Protein AF-A0A0F3HMU3-F1 (afdb_monomer)

Nearest PDB structures (foldseek):
  3niw-assembly1_A  TM=9.722E-01  e=1.508E-02  Bacteroides thetaiotaomicron
  3r4c-assembly1_A  TM=9.151E-01  e=2.647E-02  Bacteroides thetaiotaomicron
  1ymq-assembly1_A  TM=9.120E-01  e=5.737E-02  Bacteroides thetaiotaomicron VPI-5482
  2rav-assembly1_A  TM=9.153E-01  e=9.387E-02  Bacteroides thetaiotaomicron VPI-5482
  3fzq-assembly2_B  TM=8.519E-01  e=5.077E-01  Clostridioides difficile 630

Structure (mmCIF, N/CA/C/O backbone):
data_AF-A0A0F3HMU3-F1
#
_entry.id   AF-A0A0F3HMU3-F1
#
loop_
_atom_site.group_PDB
_atom_site.id
_atom_site.type_symbol
_atom_site.label_atom_id
_atom_site.label_alt_id
_atom_site.label_comp_id
_atom_site.label_asym_id
_atom_site.label_entity_id
_atom_site.label_seq_id
_atom_site.pdbx_PDB_ins_code
_atom_site.Cartn_x
_atom_site.Cartn_y
_atom_site.Cartn_z
_atom_site.occupancy
_atom_site.B_iso_or_equiv
_atom_site.auth_seq_id
_atom_site.auth_comp_id
_atom_site.auth_asym_id
_atom_site.auth_atom_id
_atom_site.pdbx_PDB_model_num
ATOM 1 N N . MET A 1 1 ? -9.778 6.532 -5.464 1.00 79.56 1 MET A N 1
ATOM 2 C CA . MET A 1 1 ? -9.434 5.309 -6.223 1.00 79.56 1 MET A CA 1
ATOM 3 C C . MET A 1 1 ? -9.412 4.084 -5.315 1.00 79.56 1 MET A C 1
ATOM 5 O O . MET A 1 1 ? -10.219 3.204 -5.557 1.00 79.56 1 MET A O 1
ATOM 9 N N . LEU A 1 2 ? -8.635 4.075 -4.223 1.00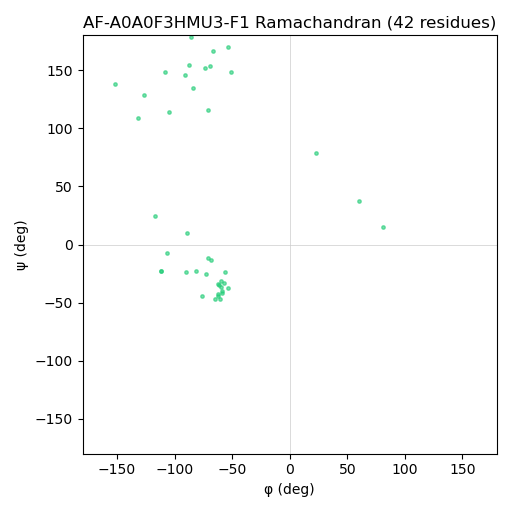 85.19 2 LEU A N 1
ATOM 10 C CA . LEU A 1 2 ? -8.544 2.942 -3.276 1.00 85.19 2 LEU A CA 1
ATOM 11 C C . LEU A 1 2 ? -9.895 2.451 -2.709 1.00 85.19 2 LEU A C 1
ATOM 13 O O . LEU A 1 2 ? -10.121 1.256 -2.601 1.00 85.19 2 LEU A O 1
ATOM 17 N N . LYS A 1 3 ? -10.847 3.3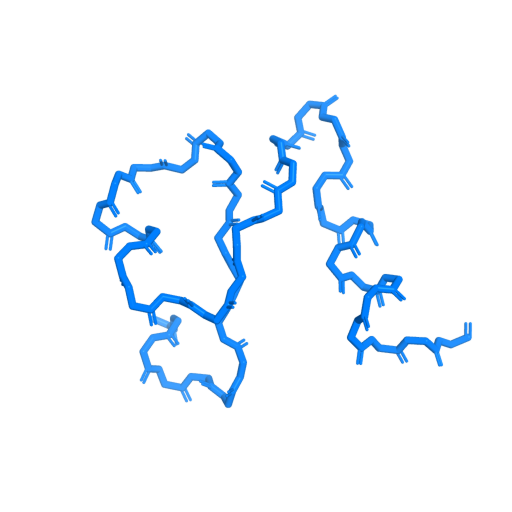54 -2.431 1.00 83.19 3 LYS A N 1
ATOM 18 C CA . LYS A 1 3 ? -12.195 2.982 -1.945 1.00 83.19 3 LYS A CA 1
ATOM 19 C C . LYS A 1 3 ? -13.076 2.258 -2.977 1.00 83.19 3 LYS A C 1
ATOM 21 O O . LYS A 1 3 ? -14.139 1.767 -2.626 1.00 83.19 3 LYS A O 1
ATOM 26 N N . LYS A 1 4 ? -12.687 2.263 -4.256 1.00 88.75 4 LYS A N 1
ATOM 27 C CA . LYS A 1 4 ? -13.437 1.637 -5.359 1.00 88.75 4 LYS A CA 1
ATOM 28 C C . LYS A 1 4 ? -12.779 0.347 -5.863 1.00 88.75 4 LYS A C 1
ATOM 30 O O . LYS A 1 4 ? -13.343 -0.314 -6.725 1.00 88.75 4 LYS A O 1
ATOM 35 N N . THR A 1 5 ? -11.580 0.017 -5.385 1.00 90.31 5 THR A N 1
ATOM 36 C CA . THR A 1 5 ? -10.827 -1.173 -5.802 1.00 90.31 5 THR A CA 1
ATOM 37 C C . THR A 1 5 ? -11.151 -2.357 -4.902 1.00 90.31 5 THR A C 1
ATOM 39 O O . THR A 1 5 ? -11.316 -2.167 -3.701 1.00 90.31 5 THR A O 1
ATOM 42 N N . 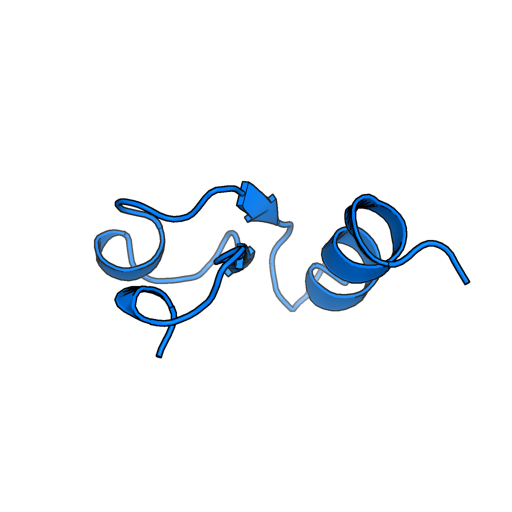GLY A 1 6 ? -11.166 -3.575 -5.453 1.00 92.19 6 GLY A N 1
ATOM 43 C CA . GLY A 1 6 ? -11.386 -4.792 -4.660 1.00 92.19 6 GLY A CA 1
ATOM 44 C C . GLY A 1 6 ? -10.316 -5.019 -3.586 1.00 92.19 6 GLY A C 1
ATOM 45 O O . GLY A 1 6 ? -10.633 -5.464 -2.491 1.00 92.19 6 GLY A O 1
ATOM 46 N N . ILE A 1 7 ? -9.063 -4.648 -3.872 1.00 93.12 7 ILE A N 1
ATOM 47 C CA . ILE A 1 7 ? -7.962 -4.649 -2.904 1.00 93.12 7 ILE A CA 1
ATOM 48 C C . ILE A 1 7 ? -7.248 -3.302 -3.005 1.00 93.12 7 ILE A C 1
ATOM 50 O O . ILE A 1 7 ? -6.584 -3.011 -3.999 1.00 93.12 7 ILE A O 1
ATOM 54 N N . GLY A 1 8 ? -7.409 -2.463 -1.984 1.00 95.75 8 GLY A N 1
ATOM 55 C CA . GLY A 1 8 ? -6.625 -1.240 -1.832 1.00 95.75 8 GLY A CA 1
ATOM 56 C C . GLY A 1 8 ? -5.291 -1.538 -1.152 1.00 95.75 8 GLY A C 1
ATOM 57 O O . GLY A 1 8 ? -5.269 -2.237 -0.138 1.00 95.75 8 GLY A O 1
ATOM 58 N N . VAL A 1 9 ? -4.199 -0.978 -1.678 1.00 96.25 9 VAL A N 1
ATOM 59 C CA . VAL A 1 9 ? -2.868 -1.027 -1.056 1.00 96.25 9 VAL A CA 1
ATOM 60 C C . VAL A 1 9 ? -2.316 0.390 -0.932 1.00 96.25 9 VAL A C 1
A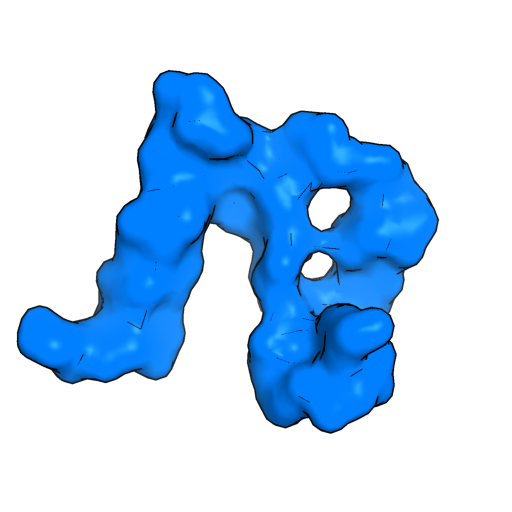TOM 62 O O . VAL A 1 9 ? -2.287 1.125 -1.918 1.00 96.25 9 VAL A O 1
ATOM 65 N N . ALA A 1 10 ? -1.870 0.773 0.264 1.00 97.69 10 ALA A N 1
ATOM 66 C CA . ALA A 1 10 ? -1.214 2.059 0.509 1.00 97.69 10 ALA A C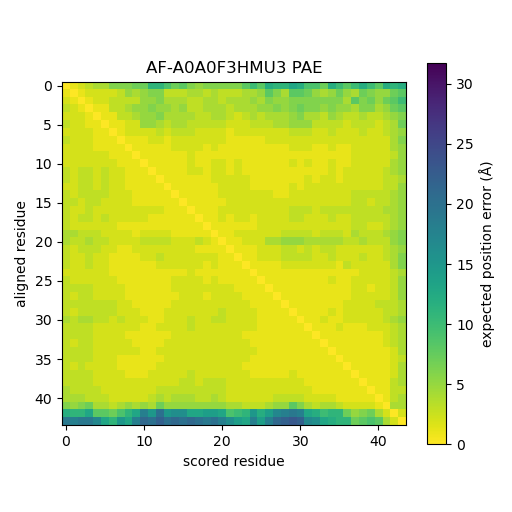A 1
ATOM 67 C C . ALA A 1 10 ? 0.285 1.877 0.758 1.00 97.69 10 ALA A C 1
ATOM 69 O O . ALA A 1 10 ? 0.707 0.876 1.325 1.00 97.69 10 ALA A O 1
ATOM 70 N N . MET A 1 11 ? 1.096 2.858 0.366 1.00 98.12 11 MET A N 1
ATOM 71 C CA . MET A 1 11 ? 2.531 2.874 0.673 1.00 98.12 11 MET A CA 1
ATOM 72 C C . MET A 1 11 ? 2.768 3.211 2.149 1.00 98.12 11 MET A C 1
ATOM 74 O O . MET A 1 11 ? 1.997 3.965 2.744 1.00 98.12 11 MET A O 1
ATOM 78 N N . GLY A 1 12 ? 3.870 2.736 2.731 1.00 97.88 12 GLY A N 1
ATOM 79 C CA . GLY A 1 12 ? 4.189 2.994 4.143 1.00 97.88 12 GLY A CA 1
ATOM 80 C C . GLY A 1 12 ? 4.326 4.484 4.475 1.00 97.88 12 GLY A C 1
ATOM 81 O O . GLY A 1 12 ? 3.854 4.953 5.514 1.00 97.88 12 GLY A O 1
ATOM 82 N N . ASN A 1 13 ? 4.887 5.252 3.540 1.00 98.12 13 ASN A N 1
ATOM 83 C CA . ASN A 1 13 ? 5.044 6.702 3.636 1.00 98.12 13 ASN A CA 1
ATOM 84 C C . ASN A 1 13 ? 3.851 7.499 3.087 1.00 98.12 13 ASN A C 1
ATOM 86 O O . ASN A 1 13 ? 3.952 8.716 2.948 1.00 98.12 13 ASN A O 1
ATOM 90 N N . ALA A 1 14 ? 2.730 6.850 2.765 1.00 97.50 14 ALA A N 1
ATOM 91 C CA . ALA A 1 14 ? 1.517 7.569 2.405 1.00 97.50 14 ALA A CA 1
ATOM 92 C C . ALA A 1 14 ? 0.923 8.302 3.631 1.00 97.50 14 ALA A C 1
ATOM 94 O O . ALA A 1 14 ? 1.114 7.851 4.769 1.00 97.50 14 ALA A O 1
ATOM 95 N N . PRO A 1 15 ? 0.170 9.398 3.418 1.00 97.38 15 PRO A N 1
ATOM 96 C CA . PRO A 1 15 ? -0.663 10.020 4.445 1.00 97.38 15 PRO A CA 1
ATOM 97 C C . PRO A 1 15 ? -1.577 9.013 5.149 1.00 97.38 15 PRO A C 1
ATOM 99 O O . PRO A 1 15 ? -2.024 8.038 4.540 1.00 97.38 15 PRO A O 1
ATOM 102 N N . GLN A 1 16 ? -1.877 9.254 6.430 1.00 96.31 16 GLN A N 1
ATOM 103 C CA . GLN A 1 16 ? -2.688 8.330 7.231 1.00 96.31 16 GLN A CA 1
ATOM 104 C C . GLN A 1 16 ? -4.078 8.108 6.623 1.00 96.31 16 GLN A C 1
ATOM 106 O O . GLN A 1 16 ? -4.491 6.966 6.477 1.00 96.31 16 GLN A O 1
ATOM 111 N N . GLU A 1 17 ? -4.707 9.163 6.106 1.00 94.94 17 GLU A N 1
ATOM 112 C CA . GLU A 1 17 ? -6.003 9.105 5.413 1.00 94.94 17 GLU A CA 1
ATOM 113 C C . GLU A 1 17 ? -6.052 8.141 4.211 1.00 94.94 17 GLU A C 1
ATOM 115 O O . GLU A 1 17 ? -7.128 7.679 3.833 1.00 94.94 17 GLU A O 1
ATOM 120 N N . LEU A 1 18 ? -4.903 7.830 3.595 1.00 93.25 18 LEU A N 1
ATOM 121 C CA . LEU A 1 18 ? -4.805 6.846 2.512 1.00 93.25 18 LEU A CA 1
ATOM 122 C C . LEU A 1 18 ? -4.530 5.434 3.024 1.00 93.25 18 LEU A C 1
ATOM 124 O O . LEU A 1 18 ? -4.823 4.473 2.318 1.00 93.25 18 LEU A O 1
ATOM 128 N N . LYS A 1 19 ? -3.94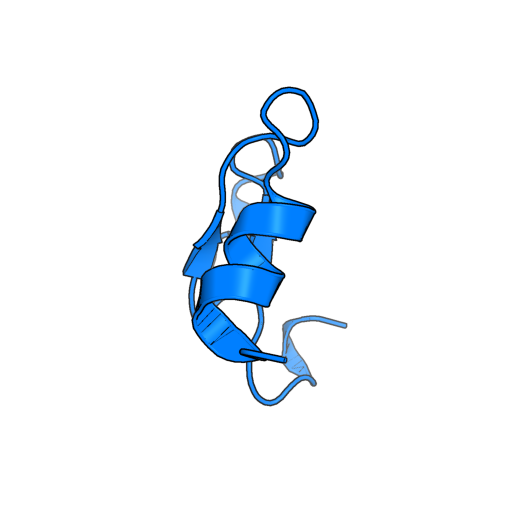6 5.311 4.217 1.00 95.06 19 LYS A N 1
ATOM 129 C CA . LYS A 1 19 ? -3.733 4.038 4.916 1.00 95.06 19 LYS A CA 1
ATOM 130 C C . LYS A 1 19 ? -5.000 3.585 5.645 1.00 95.06 19 LYS A C 1
ATOM 132 O O . LYS A 1 19 ? -5.188 2.394 5.880 1.00 95.06 19 LYS A O 1
ATOM 137 N N . ASP A 1 20 ? -5.890 4.517 5.952 1.00 94.31 20 ASP A N 1
ATOM 138 C CA . ASP A 1 20 ? -7.162 4.228 6.590 1.00 94.31 20 ASP A CA 1
ATOM 139 C C . ASP A 1 20 ? -8.101 3.512 5.607 1.00 94.31 20 ASP A C 1
ATOM 141 O O . ASP A 1 20 ? -8.517 4.048 4.577 1.00 94.31 20 ASP A O 1
ATOM 145 N N . GLY A 1 21 ? -8.444 2.265 5.930 1.00 88.69 21 GLY A N 1
ATOM 146 C CA . GLY A 1 21 ? -9.402 1.473 5.158 1.00 88.69 21 GLY A CA 1
ATOM 147 C C . GLY A 1 21 ? -8.839 0.794 3.906 1.00 88.69 21 GLY A C 1
ATOM 148 O O . GLY A 1 21 ? -9.623 0.342 3.072 1.00 88.69 21 GLY A O 1
ATOM 149 N N . VAL A 1 22 ? -7.513 0.697 3.756 1.00 95.06 22 VAL A N 1
ATOM 150 C CA . VAL A 1 22 ? -6.904 -0.209 2.766 1.00 95.06 22 VAL A CA 1
ATOM 151 C C . VAL A 1 22 ? -6.699 -1.604 3.349 1.00 95.06 22 VAL A C 1
ATOM 153 O O . VAL A 1 22 ? -6.548 -1.771 4.556 1.00 95.06 22 VAL A O 1
ATOM 156 N N . ALA A 1 23 ? -6.661 -2.616 2.485 1.00 94.75 23 ALA A N 1
ATOM 157 C CA . ALA A 1 23 ? -6.447 -4.001 2.897 1.00 94.75 23 ALA A CA 1
ATOM 158 C C . ALA A 1 23 ? -4.995 -4.265 3.323 1.00 94.75 23 ALA A C 1
ATOM 160 O O . ALA A 1 23 ? -4.726 -5.187 4.089 1.00 94.75 23 ALA A O 1
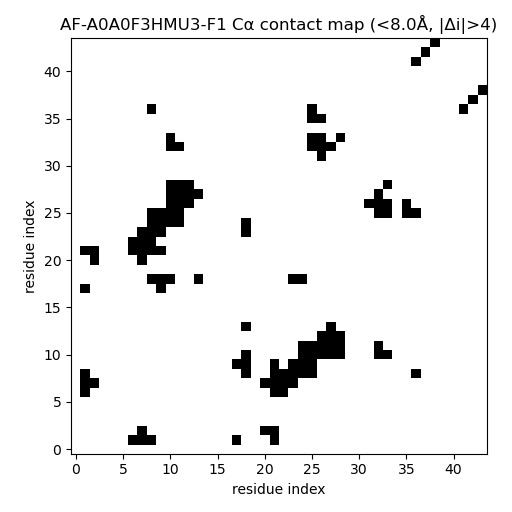ATOM 161 N N . PHE A 1 24 ? -4.049 -3.470 2.815 1.00 95.75 24 PHE A N 1
ATOM 162 C CA . PHE A 1 24 ? -2.633 -3.647 3.100 1.00 95.75 24 PHE A CA 1
ATOM 163 C C . PHE A 1 24 ? -1.866 -2.332 3.009 1.00 95.75 24 PHE A C 1
ATOM 165 O O . PHE A 1 24 ? -2.053 -1.550 2.076 1.00 95.75 24 PHE A O 1
ATOM 172 N N . VAL A 1 25 ? -0.957 -2.116 3.957 1.00 97.38 25 VAL A N 1
ATOM 173 C CA . VAL A 1 25 ? 0.050 -1.058 3.877 1.00 97.38 25 VAL A CA 1
ATOM 174 C C . VAL A 1 25 ? 1.383 -1.721 3.550 1.00 97.38 25 VAL A C 1
ATOM 176 O O . VAL A 1 25 ? 1.896 -2.512 4.336 1.00 97.38 25 VAL A O 1
ATOM 179 N N . THR A 1 26 ? 1.919 -1.430 2.369 1.00 98.06 26 THR A N 1
ATOM 180 C CA . THR A 1 26 ? 3.201 -1.961 1.895 1.00 98.06 26 THR A CA 1
ATOM 181 C C . THR A 1 26 ? 4.373 -1.105 2.392 1.00 98.06 26 THR A C 1
ATOM 183 O O . THR A 1 26 ? 4.178 -0.086 3.058 1.00 98.06 26 THR A O 1
ATOM 186 N N . LYS A 1 27 ? 5.610 -1.493 2.067 1.00 98.25 27 LYS A N 1
ATOM 187 C CA . LYS A 1 27 ? 6.819 -0.680 2.289 1.00 98.25 27 LYS A CA 1
ATOM 188 C C . LYS A 1 27 ? 6.712 0.728 1.687 1.00 98.25 27 LYS A C 1
ATOM 190 O O . LYS A 1 27 ? 5.791 1.049 0.931 1.00 98.25 27 LYS A O 1
ATOM 195 N N . THR A 1 28 ? 7.666 1.600 2.006 1.00 98.50 28 THR A N 1
ATOM 196 C CA . THR A 1 28 ? 7.747 2.912 1.349 1.00 98.50 28 THR A CA 1
ATOM 197 C C . THR A 1 28 ? 8.103 2.774 -0.136 1.00 98.50 28 THR A C 1
ATOM 199 O O . THR A 1 28 ? 8.520 1.715 -0.618 1.00 98.50 28 THR A O 1
ATOM 202 N N . ASN A 1 29 ? 7.936 3.856 -0.897 1.00 96.81 29 ASN A N 1
ATOM 203 C CA . ASN A 1 29 ? 8.363 3.889 -2.299 1.00 96.81 29 ASN A CA 1
ATOM 204 C C . ASN A 1 29 ? 9.881 3.695 -2.453 1.00 96.81 29 ASN A C 1
ATOM 206 O O . ASN A 1 29 ? 10.300 3.025 -3.392 1.00 96.81 29 ASN A O 1
ATOM 210 N N . ASN A 1 30 ? 10.678 4.186 -1.501 1.00 98.31 30 ASN A N 1
ATOM 211 C CA . ASN A 1 30 ? 12.135 4.013 -1.476 1.00 98.31 30 ASN A CA 1
ATOM 212 C C . ASN A 1 30 ? 12.574 2.575 -1.146 1.00 98.31 30 ASN A C 1
ATOM 214 O O . ASN A 1 30 ? 13.736 2.223 -1.318 1.00 98.31 30 ASN A O 1
ATOM 218 N N . GLU A 1 31 ? 11.648 1.731 -0.692 1.00 97.94 31 GLU A N 1
ATOM 219 C CA . GLU A 1 31 ? 11.903 0.355 -0.259 1.00 97.94 31 GLU A CA 1
ATOM 220 C C . GLU A 1 31 ? 11.164 -0.674 -1.131 1.00 97.94 31 GLU A C 1
ATOM 222 O O . GLU A 1 31 ? 10.887 -1.795 -0.700 1.00 97.94 31 GLU A O 1
ATOM 227 N N . ASN A 1 32 ? 10.845 -0.309 -2.377 1.00 97.50 32 ASN A N 1
ATOM 228 C CA . ASN A 1 32 ? 10.166 -1.169 -3.350 1.00 97.50 32 ASN A CA 1
ATOM 229 C C . ASN A 1 32 ? 8.765 -1.647 -2.910 1.00 97.50 32 ASN A C 1
ATOM 231 O O . ASN A 1 32 ? 8.364 -2.771 -3.221 1.00 97.50 32 ASN A O 1
ATOM 235 N N . GLY A 1 33 ? 7.979 -0.806 -2.226 1.00 97.25 33 GLY A N 1
ATOM 236 C CA . GLY A 1 33 ? 6.639 -1.188 -1.755 1.00 97.25 33 GLY A CA 1
ATOM 237 C C . GLY A 1 33 ? 5.671 -1.649 -2.853 1.00 97.25 33 GLY A C 1
ATOM 238 O O . GLY A 1 33 ? 4.894 -2.579 -2.633 1.00 97.25 33 GLY A O 1
ATOM 239 N N . ALA A 1 34 ? 5.763 -1.098 -4.067 1.00 95.62 34 ALA A N 1
ATOM 240 C CA . ALA A 1 34 ? 4.959 -1.573 -5.196 1.00 95.62 34 ALA A CA 1
ATOM 241 C C . ALA A 1 34 ? 5.278 -3.036 -5.558 1.00 95.62 34 ALA A C 1
ATOM 243 O O . ALA A 1 34 ? 4.366 -3.844 -5.722 1.00 95.62 34 ALA A O 1
ATOM 244 N N . ARG A 1 35 ? 6.567 -3.404 -5.602 1.00 96.50 35 ARG A N 1
ATOM 245 C CA . ARG A 1 35 ? 7.005 -4.782 -5.865 1.00 96.50 35 ARG A CA 1
ATOM 246 C C . ARG A 1 35 ? 6.479 -5.742 -4.801 1.00 96.50 35 ARG A C 1
ATOM 248 O O . ARG A 1 35 ? 5.916 -6.771 -5.152 1.00 96.50 35 ARG A O 1
ATOM 255 N N . GLN A 1 36 ? 6.603 -5.382 -3.523 1.00 96.69 36 GLN A N 1
ATOM 256 C CA . GLN A 1 36 ? 6.089 -6.210 -2.429 1.00 96.69 36 GLN A CA 1
ATOM 257 C C . GLN A 1 36 ? 4.575 -6.442 -2.556 1.00 96.69 36 GLN A C 1
ATOM 259 O O . GLN A 1 36 ? 4.105 -7.558 -2.345 1.00 96.69 36 GLN A O 1
ATOM 264 N N . ALA A 1 37 ? 3.807 -5.410 -2.922 1.00 95.50 37 ALA A N 1
ATOM 265 C CA . ALA A 1 37 ? 2.365 -5.539 -3.118 1.00 95.50 37 ALA A CA 1
ATOM 266 C C . ALA A 1 37 ? 2.029 -6.5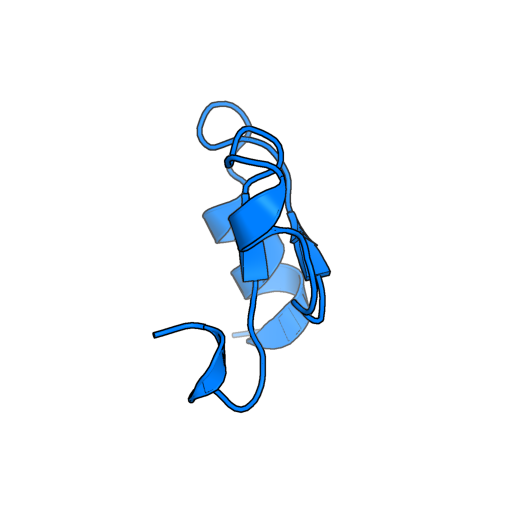24 -4.254 1.00 95.50 37 ALA A C 1
ATOM 268 O O . ALA A 1 37 ? 1.157 -7.376 -4.090 1.00 95.50 37 ALA A O 1
ATOM 269 N N . VAL A 1 38 ? 2.760 -6.461 -5.372 1.00 95.06 38 VAL A N 1
ATOM 270 C CA . VAL A 1 38 ? 2.605 -7.390 -6.506 1.00 95.06 38 VAL A CA 1
ATOM 271 C C . VAL A 1 38 ? 2.982 -8.823 -6.114 1.00 95.06 38 VAL A C 1
ATOM 273 O O . VAL A 1 38 ? 2.203 -9.740 -6.363 1.00 95.06 38 VAL A O 1
ATOM 276 N N . GLU A 1 39 ? 4.119 -9.028 -5.440 1.00 94.94 39 GLU A N 1
ATOM 277 C CA . GLU A 1 39 ? 4.549 -10.349 -4.942 1.00 94.94 39 GLU A CA 1
ATOM 278 C C . GLU A 1 39 ? 3.534 -10.960 -3.956 1.00 94.94 39 GLU A C 1
ATOM 280 O O . GLU A 1 39 ? 3.358 -12.180 -3.910 1.00 94.94 39 GLU A O 1
ATOM 285 N N . THR A 1 40 ? 2.836 -10.114 -3.192 1.00 93.56 40 THR A N 1
ATOM 286 C CA . THR A 1 40 ? 1.826 -10.536 -2.211 1.00 93.56 40 THR A CA 1
ATOM 287 C C . THR A 1 40 ? 0.508 -10.942 -2.873 1.00 93.56 40 THR A C 1
ATOM 289 O O . THR A 1 40 ? -0.068 -11.958 -2.492 1.00 93.56 40 THR A O 1
ATOM 292 N N . TYR A 1 41 ? 0.026 -10.168 -3.854 1.00 93.12 41 TYR A N 1
ATOM 293 C CA . TYR A 1 41 ? -1.352 -10.289 -4.353 1.00 93.12 41 TYR A CA 1
ATOM 294 C C . TYR A 1 41 ? -1.500 -10.816 -5.779 1.00 93.12 41 TYR A C 1
ATOM 296 O O . TYR A 1 41 ? -2.573 -11.302 -6.121 1.00 93.12 41 TYR A O 1
ATOM 304 N N . VAL A 1 42 ? -0.473 -10.697 -6.622 1.00 89.50 42 VAL A N 1
ATOM 305 C CA . VAL A 1 42 ? -0.609 -10.941 -8.068 1.00 89.50 42 VAL A CA 1
ATOM 306 C C . VAL A 1 42 ? 0.140 -12.191 -8.526 1.00 89.50 42 VAL A C 1
ATOM 308 O O . VAL A 1 42 ? -0.266 -12.743 -9.537 1.00 89.50 42 VAL A O 1
ATOM 311 N N . ARG A 1 43 ? 1.163 -12.655 -7.781 1.00 71.44 43 ARG A N 1
ATOM 312 C CA . ARG A 1 43 ? 1.949 -13.893 -8.023 1.00 71.44 43 ARG A CA 1
ATOM 313 C C . ARG A 1 43 ? 1.916 -14.375 -9.484 1.00 71.44 43 ARG A C 1
ATOM 315 O O . ARG A 1 43 ? 1.184 -15.300 -9.828 1.00 71.44 43 ARG A O 1
ATOM 322 N N . ILE A 1 44 ? 2.722 -13.711 -10.306 1.00 57.34 44 ILE A N 1
ATOM 323 C CA . ILE A 1 44 ? 3.101 -14.135 -11.661 1.00 57.34 44 ILE A CA 1
ATOM 324 C C . ILE A 1 44 ? 4.357 -14.995 -11.602 1.00 57.34 44 ILE A C 1
ATOM 326 O O . ILE A 1 44 ? 5.213 -14.700 -10.736 1.00 57.34 44 ILE A O 1
#

pLDDT: mean 93.15, std 7.65, range [57.34, 98.5]

Solvent-accessible surface area (backbone atoms only — not comparable to full-atom val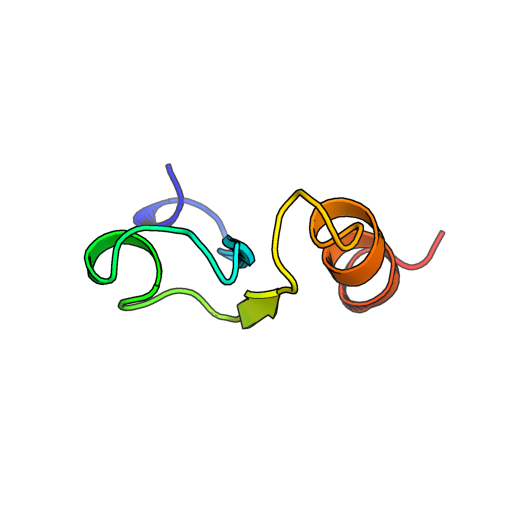ues): 2730 Å² total; per-residue (Å²): 111,57,92,78,42,97,72,20,73,21,46,55,77,51,59,66,82,59,50,58,90,36,80,40,70,34,44,29,78,94,65,48,14,68,57,54,48,42,65,73,74,61,70,128

Foldseek 3Di:
DQVPDPAREAEPPDPVVSVPPGPYYAYHPVVPRVVVVCVVPVPD

Secondary structure (DSSP, 8-state):
-GGGSSS-EEETTS-HHHHTT-SEEE--GGGTHHHHHHHHHT--

InterPro domains:
  IPR023214 HAD superfamily [G3DSA:3.40.50.1000] (1-44)
  IPR036412 HAD-like superfamily [SSF56784] (1-42)

Mean predicted aligned error: 2.83 Å

Organism: NCBI:txid68892

Sequence (44 aa):
MLKKTGIGVAMGNAPQELKDGVAFVTKTNNENGARQAVETYVRI

Radius of gyration: 10.06 Å; Cα contacts (8 Å, |Δi|>4): 61; chains: 1; bounding box: 26×24×19 Å